Protein AF-A0A8D8EX14-F1 (afdb_monomer)

Solvent-accessible surface area (backbone atoms only — not comparable to full-atom values): 9393 Å² total; per-residue (Å²): 136,83,80,76,79,75,72,81,83,82,77,80,81,50,72,72,95,75,78,89,89,77,87,81,85,60,87,87,53,95,76,83,89,85,87,82,84,82,68,64,48,75,43,74,45,76,48,78,56,72,49,80,41,98,89,76,43,76,46,64,64,89,72,67,48,77,49,75,43,80,71,58,65,51,75,48,72,58,72,70,99,71,77,65,87,98,59,94,76,89,72,55,70,49,79,47,71,73,55,100,61,92,77,91,80,89,88,82,92,84,57,72,90,70,77,56,83,88,79,84,76,86,77,75,74,132

Foldseek 3Di:
DDDDPPDPDDDADFDDPDDDPDDDDCVPPPDDDDDDDDHPDQAWDWAWDWDADPVPGIDTDPDTDIDGHDDQKDKDKDDDPDDDPPDDDDIDMDIHHNDPDDDDDDDDDDDDPPPDDDDDDPPPDD

InterPro domains:
  IPR001599 Alpha-2-macroglobulin [PF00207] (18-109)
  IPR001599 Alpha-2-macroglobulin [SM01360] (18-109)
  IPR013783 Immunoglobulin-like fold [G3DSA:2.60.40.10] (72-126)
  IPR050473 Alpha-2-macroglobulin/Complement system [PTHR11412] (7-114)

Sequence (126 aa):
SEKRFEQPIHIRTEFPETWLWSNYSMQGNRKREITAYMPDTLTSWTITGFALSPSTGLSIIKQPLVAKVSHDFFIVANLPYSIKRDEVAVIQATVFNNLGTGLSVDVKLYSKSDEIKFYNDTLTSS

Organism: Culex pipiens (NCBI:txid7175)

Radius of gyration: 22.48 Å; Cα contacts (8 Å, |Δi|>4): 90; chains: 1; bounding box: 52×36×70 Å

pLDDT: mean 85.49, std 13.87, range [34.19, 95.69]

Structure (mmCIF, N/CA/C/O backbone):
data_AF-A0A8D8EX14-F1
#
_entry.id   AF-A0A8D8EX14-F1
#
loop_
_atom_site.group_PDB
_atom_site.id
_atom_site.type_symbol
_atom_site.label_atom_id
_atom_site.label_alt_id
_atom_site.label_comp_id
_atom_site.label_asym_id
_atom_site.label_entity_id
_atom_site.label_seq_id
_atom_site.pdbx_PDB_ins_code
_atom_site.Cartn_x
_atom_site.Cartn_y
_atom_site.Cartn_z
_atom_site.occupancy
_atom_site.B_iso_or_equiv
_atom_site.auth_seq_id
_atom_site.auth_comp_id
_atom_site.auth_asym_id
_atom_site.auth_atom_id
_atom_site.pdbx_PDB_model_num
ATOM 1 N N . SER A 1 1 ? 12.032 0.752 37.730 1.00 39.34 1 SER A N 1
ATOM 2 C CA . SER A 1 1 ? 10.889 1.141 36.882 1.00 39.34 1 SER A CA 1
ATOM 3 C C . SER A 1 1 ? 11.371 1.282 35.458 1.00 39.34 1 SER A C 1
ATOM 5 O O . SER A 1 1 ? 12.088 2.226 35.154 1.00 39.34 1 SER A O 1
ATOM 7 N N . GLU A 1 2 ? 11.080 0.295 34.620 1.00 39.41 2 GLU A N 1
ATOM 8 C CA . GLU A 1 2 ? 11.603 0.213 33.258 1.00 39.41 2 GLU A CA 1
ATOM 9 C C . GLU A 1 2 ? 10.645 0.950 32.319 1.00 39.41 2 GLU A C 1
ATOM 11 O O . GLU A 1 2 ? 9.484 0.568 32.172 1.00 39.41 2 GLU A O 1
ATOM 16 N N . LYS A 1 3 ? 11.097 2.074 31.752 1.00 38.59 3 LYS A N 1
ATOM 17 C CA . LYS A 1 3 ? 10.340 2.805 30.733 1.00 38.59 3 LYS A CA 1
ATOM 18 C C . LYS A 1 3 ? 10.311 1.935 29.478 1.00 38.59 3 LYS A C 1
ATOM 20 O O . LYS A 1 3 ? 11.303 1.871 28.758 1.00 38.59 3 LYS A O 1
ATOM 25 N N . ARG A 1 4 ? 9.182 1.270 29.213 1.00 47.53 4 ARG A N 1
ATOM 26 C CA . ARG A 1 4 ? 8.903 0.738 27.876 1.00 47.53 4 ARG A CA 1
ATOM 27 C C . ARG A 1 4 ? 8.901 1.927 26.921 1.00 47.53 4 ARG A C 1
ATOM 29 O O . ARG A 1 4 ? 8.055 2.808 27.032 1.00 47.53 4 ARG A O 1
ATOM 36 N N . PHE A 1 5 ? 9.884 1.976 26.032 1.00 44.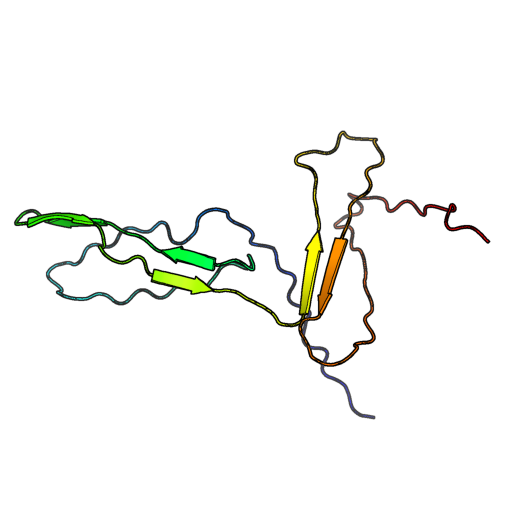66 5 PHE A N 1
ATOM 37 C CA . PHE A 1 5 ? 9.833 2.851 24.873 1.00 44.66 5 PHE A CA 1
ATOM 38 C C . PHE A 1 5 ? 8.689 2.337 23.999 1.00 44.66 5 PHE A C 1
ATOM 40 O O . PHE A 1 5 ? 8.843 1.338 23.300 1.00 44.66 5 PHE A O 1
ATOM 47 N N . GLU A 1 6 ? 7.515 2.958 24.104 1.00 57.66 6 GLU A N 1
ATOM 48 C CA . GLU A 1 6 ? 6.452 2.740 23.132 1.00 57.66 6 GLU A CA 1
ATOM 49 C C . GLU A 1 6 ? 6.972 3.251 21.788 1.00 57.66 6 GLU A C 1
ATOM 51 O O . GLU A 1 6 ? 7.148 4.452 21.584 1.00 57.66 6 GLU A O 1
ATOM 56 N N . GLN A 1 7 ? 7.311 2.321 20.894 1.00 58.19 7 GLN A N 1
ATOM 57 C CA . GLN A 1 7 ? 7.568 2.652 19.500 1.00 58.19 7 GLN A CA 1
ATOM 58 C C . GLN A 1 7 ? 6.310 3.351 18.965 1.00 58.19 7 GLN A C 1
ATOM 60 O O . GLN A 1 7 ? 5.209 2.832 19.179 1.00 58.19 7 GLN A O 1
ATOM 65 N N . PRO A 1 8 ? 6.432 4.517 18.308 1.00 70.00 8 PRO A N 1
ATOM 66 C CA . PRO A 1 8 ? 5.272 5.194 17.754 1.00 70.00 8 PRO A CA 1
ATOM 67 C C . PRO A 1 8 ? 4.562 4.247 16.783 1.00 70.00 8 PRO A C 1
ATOM 69 O O . PRO A 1 8 ? 5.183 3.689 15.878 1.00 70.00 8 PRO A O 1
ATOM 72 N N 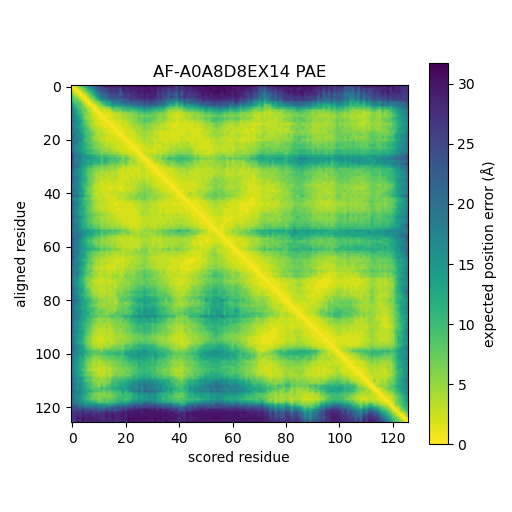. ILE A 1 9 ? 3.261 4.039 16.998 1.00 74.38 9 ILE A N 1
ATOM 73 C CA . ILE A 1 9 ? 2.441 3.190 16.133 1.00 74.38 9 ILE A CA 1
ATOM 74 C C . ILE A 1 9 ? 2.435 3.825 14.743 1.00 74.38 9 ILE A C 1
ATOM 76 O O . ILE A 1 9 ? 1.908 4.922 14.554 1.00 74.38 9 ILE A O 1
ATOM 80 N N . HIS A 1 10 ? 3.023 3.138 13.766 1.00 81.25 10 HIS A N 1
ATOM 81 C CA . HIS A 1 10 ? 2.939 3.554 12.376 1.00 81.25 10 HIS A CA 1
ATOM 82 C C . HIS A 1 10 ? 1.542 3.224 11.840 1.00 81.25 10 HIS A C 1
ATOM 84 O O . HIS A 1 10 ? 1.169 2.058 11.694 1.00 81.25 10 HIS A O 1
ATOM 90 N N . ILE A 1 11 ? 0.753 4.266 11.587 1.00 85.12 11 ILE A N 1
ATOM 91 C CA . ILE A 1 11 ? -0.564 4.143 10.970 1.00 85.12 11 ILE A CA 1
ATOM 92 C C . ILE A 1 11 ? -0.362 4.137 9.459 1.00 85.12 11 ILE A C 1
ATOM 94 O O . ILE A 1 11 ? 0.154 5.099 8.900 1.00 85.12 11 ILE A O 1
ATOM 98 N N . ARG A 1 12 ? -0.795 3.050 8.821 1.00 88.19 12 ARG A N 1
ATOM 99 C CA . ARG A 1 12 ? -0.802 2.909 7.365 1.00 88.19 12 ARG A CA 1
ATOM 100 C C . ARG A 1 12 ? -1.826 3.855 6.752 1.00 88.19 12 ARG A C 1
ATOM 102 O O . ARG A 1 12 ? -2.991 3.827 7.158 1.00 88.19 12 ARG A O 1
ATOM 109 N N . THR A 1 13 ? -1.409 4.653 5.780 1.00 87.75 13 THR A N 1
ATOM 110 C CA . THR A 1 13 ? -2.273 5.648 5.120 1.00 87.75 13 THR A CA 1
ATOM 111 C C . THR A 1 13 ? -2.230 5.561 3.601 1.00 87.75 13 THR A C 1
ATOM 113 O O . THR A 1 13 ? -3.165 6.023 2.950 1.00 87.75 13 THR A O 1
ATOM 116 N N . GLU A 1 14 ? -1.201 4.935 3.027 1.00 88.25 14 GLU A N 1
ATOM 117 C CA . GLU A 1 14 ? -0.986 4.916 1.581 1.00 88.25 14 GLU A CA 1
ATOM 118 C C . GLU A 1 14 ? -1.467 3.598 0.955 1.00 88.25 14 GLU A C 1
ATOM 120 O O . GLU A 1 14 ? -0.738 2.601 0.889 1.00 88.25 14 GLU A O 1
ATOM 125 N N . PHE A 1 15 ? -2.705 3.610 0.447 1.00 91.44 15 PHE A N 1
ATOM 126 C CA . PHE A 1 15 ? -3.346 2.459 -0.202 1.00 91.44 15 PHE A CA 1
ATOM 127 C C . PHE A 1 15 ? -3.607 2.657 -1.708 1.00 91.44 15 PHE A C 1
ATOM 129 O O . PHE A 1 15 ? -4.762 2.617 -2.135 1.00 91.44 15 PHE A O 1
ATOM 136 N N . PRO A 1 16 ? -2.576 2.917 -2.537 1.00 93.88 16 PRO A N 1
ATOM 137 C CA . PRO A 1 16 ? -2.773 3.081 -3.971 1.00 93.88 16 PRO A CA 1
ATOM 138 C C . PRO A 1 16 ? -3.096 1.743 -4.651 1.00 93.88 16 PRO A C 1
ATOM 140 O O . PRO A 1 16 ? -2.632 0.689 -4.228 1.00 93.88 16 PRO A O 1
ATOM 143 N N . GLU A 1 17 ? -3.817 1.790 -5.771 1.00 92.06 17 GLU A N 1
ATOM 144 C CA . GLU A 1 17 ? -3.985 0.623 -6.654 1.00 92.06 17 GLU A CA 1
ATOM 145 C C . GLU A 1 17 ? -2.790 0.438 -7.602 1.00 92.06 17 GLU A C 1
ATOM 147 O O . GLU A 1 17 ? -2.476 -0.672 -8.023 1.00 92.06 17 GLU A O 1
ATOM 152 N N . THR A 1 18 ? -2.109 1.535 -7.953 1.00 93.56 18 THR A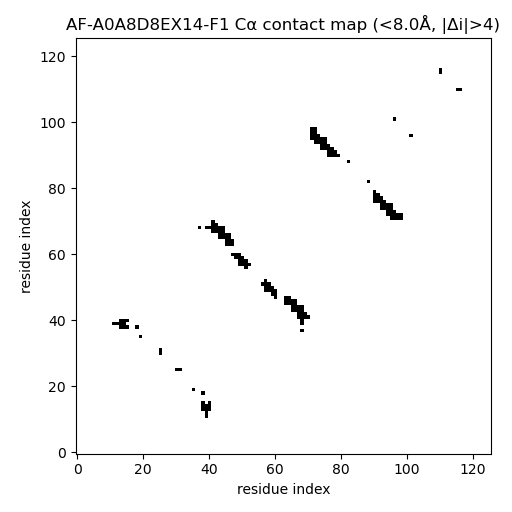 N 1
ATOM 153 C CA . THR A 1 18 ? -0.943 1.551 -8.846 1.00 93.56 18 THR A CA 1
ATOM 154 C C . THR A 1 18 ? 0.201 2.326 -8.205 1.00 93.56 18 THR A C 1
ATOM 156 O O . THR A 1 18 ? 0.005 3.406 -7.654 1.00 93.56 18 THR A O 1
ATOM 159 N N . TRP A 1 19 ? 1.414 1.790 -8.311 1.00 93.19 19 TRP A N 1
ATOM 160 C CA . TRP A 1 19 ? 2.634 2.360 -7.744 1.00 93.19 19 TRP A CA 1
ATOM 161 C C . TRP A 1 19 ? 3.796 2.251 -8.747 1.00 93.19 19 TRP A C 1
ATOM 163 O O . TRP A 1 19 ? 3.710 1.512 -9.725 1.00 93.19 19 TRP A O 1
ATOM 173 N N . LEU A 1 20 ? 4.879 3.002 -8.511 1.00 93.12 20 LEU A N 1
ATOM 174 C CA . LEU A 1 20 ? 6.106 3.010 -9.323 1.00 93.12 20 LEU A CA 1
ATOM 175 C C . LEU A 1 20 ? 5.898 3.423 -10.796 1.00 93.12 20 LEU A C 1
ATOM 177 O O . LEU A 1 20 ? 6.531 2.895 -11.708 1.00 93.12 20 LEU A O 1
ATOM 181 N N . TRP A 1 21 ? 5.035 4.412 -11.046 1.00 93.69 21 TRP A N 1
ATOM 182 C CA . TRP A 1 21 ? 4.919 5.013 -12.376 1.00 93.69 21 TRP A CA 1
ATOM 183 C C . TRP A 1 21 ? 6.089 5.967 -12.629 1.00 93.69 21 TRP A C 1
ATOM 185 O O . TRP A 1 21 ? 6.128 7.086 -12.119 1.00 93.69 21 TRP A O 1
ATOM 195 N N . SER A 1 22 ? 7.105 5.510 -13.357 1.00 93.12 22 SER A N 1
ATOM 196 C CA . SER A 1 22 ? 8.344 6.270 -13.556 1.00 93.12 22 SER A CA 1
ATOM 197 C C . SER A 1 22 ? 8.976 5.993 -14.918 1.00 93.12 22 SER A C 1
ATOM 199 O O . SER A 1 22 ? 8.885 4.890 -15.451 1.00 93.12 22 SER A O 1
ATOM 201 N N . ASN A 1 23 ? 9.637 7.009 -15.481 1.00 93.81 23 ASN A N 1
ATOM 202 C CA . ASN A 1 23 ? 10.371 6.921 -16.742 1.00 93.81 23 ASN A CA 1
ATOM 203 C C . ASN A 1 23 ? 11.862 7.185 -16.497 1.00 93.81 23 ASN A C 1
ATOM 205 O O . ASN A 1 23 ? 12.238 8.088 -15.750 1.00 93.81 23 ASN A O 1
ATOM 209 N N . TYR A 1 24 ? 12.711 6.396 -17.151 1.00 92.38 24 TYR A N 1
ATOM 210 C CA . TYR A 1 24 ? 14.152 6.415 -16.983 1.00 92.38 24 TYR A CA 1
ATOM 211 C C . TYR A 1 24 ? 14.863 6.420 -18.343 1.00 92.38 24 TYR A C 1
ATOM 213 O O . TYR A 1 24 ? 14.739 5.477 -19.118 1.00 92.38 24 TYR A O 1
ATOM 221 N N . SER A 1 25 ? 15.698 7.434 -18.600 1.00 92.00 25 SER A N 1
ATOM 222 C CA . SER A 1 25 ? 16.649 7.404 -19.721 1.00 92.00 25 SER A CA 1
ATOM 223 C C . SER A 1 25 ? 17.934 6.672 -19.333 1.00 92.00 25 SER A C 1
ATOM 225 O O . SER A 1 25 ? 18.556 7.001 -18.319 1.00 92.00 25 SER A O 1
ATOM 227 N N . MET A 1 26 ? 18.345 5.702 -20.155 1.00 90.38 26 MET A N 1
ATOM 228 C CA . MET A 1 26 ? 19.558 4.904 -19.935 1.00 90.38 26 MET A CA 1
ATOM 229 C C . MET A 1 26 ? 20.848 5.683 -20.233 1.00 90.38 26 MET A C 1
ATOM 231 O O . MET A 1 26 ? 21.890 5.328 -19.694 1.00 90.38 26 MET A O 1
ATOM 235 N N . GLN A 1 27 ? 20.802 6.739 -21.058 1.00 87.69 27 GLN A N 1
ATOM 236 C CA . GLN A 1 27 ? 21.966 7.564 -21.442 1.00 87.69 27 GLN A CA 1
ATOM 237 C C . GLN A 1 27 ? 23.214 6.747 -21.848 1.00 87.69 27 GLN A C 1
ATOM 239 O O . GLN A 1 27 ? 24.328 7.036 -21.429 1.00 87.69 27 GLN A O 1
ATOM 244 N N . GLY A 1 28 ? 23.027 5.675 -22.625 1.00 83.56 28 GLY A N 1
ATOM 245 C CA . GLY A 1 28 ? 24.121 4.796 -23.062 1.00 83.56 28 GLY A CA 1
ATOM 246 C C . GLY A 1 28 ? 24.579 3.755 -22.031 1.00 83.56 28 GLY A C 1
ATOM 247 O O . GLY A 1 28 ? 25.369 2.874 -22.366 1.00 83.56 28 GLY A O 1
ATOM 248 N N . ASN A 1 29 ? 24.050 3.787 -20.805 1.00 87.19 29 ASN A N 1
ATOM 249 C CA . ASN A 1 29 ? 24.305 2.745 -19.815 1.00 87.19 29 ASN A CA 1
ATOM 250 C C . ASN A 1 29 ? 23.596 1.441 -20.195 1.00 87.19 29 ASN A C 1
ATOM 252 O O . ASN A 1 29 ? 22.517 1.442 -20.786 1.00 87.19 29 ASN A O 1
ATOM 256 N N . ARG A 1 30 ? 24.186 0.308 -19.802 1.00 86.50 30 ARG A N 1
ATOM 257 C CA . ARG A 1 30 ? 23.596 -1.029 -20.008 1.00 86.50 30 ARG A CA 1
ATOM 258 C C . ARG A 1 30 ? 22.685 -1.465 -18.860 1.00 86.50 30 ARG A C 1
ATOM 260 O O . ARG A 1 30 ? 21.863 -2.354 -19.043 1.00 86.50 30 ARG A O 1
ATOM 267 N N . LYS A 1 31 ? 22.839 -0.858 -17.680 1.00 90.06 31 LYS A N 1
ATOM 268 C CA . LYS A 1 31 ? 22.101 -1.189 -16.456 1.00 90.06 31 LYS A CA 1
ATOM 269 C C . LYS A 1 31 ? 21.813 0.083 -15.659 1.00 90.06 31 LYS A C 1
ATOM 271 O O . LYS A 1 31 ? 22.641 0.990 -15.630 1.00 90.06 31 LYS A O 1
ATOM 276 N N . ARG A 1 32 ? 20.658 0.113 -14.995 1.00 89.88 32 ARG A N 1
ATOM 277 C CA . ARG A 1 32 ? 20.276 1.102 -13.982 1.00 89.88 32 ARG A CA 1
ATOM 278 C C . ARG A 1 32 ? 19.651 0.366 -12.799 1.00 89.88 32 ARG A C 1
ATOM 280 O O . ARG A 1 32 ? 18.919 -0.599 -12.998 1.00 89.88 32 ARG A O 1
ATOM 287 N N . GLU A 1 33 ? 19.963 0.819 -11.595 1.00 92.19 33 GLU A N 1
ATOM 288 C CA . GLU A 1 33 ? 19.323 0.374 -10.358 1.00 92.19 33 GLU A CA 1
ATOM 289 C C . GLU A 1 33 ? 18.230 1.375 -9.965 1.00 92.19 33 GLU A C 1
ATOM 291 O O . GLU A 1 33 ? 18.389 2.580 -10.174 1.00 92.19 33 GLU A O 1
ATOM 296 N N . ILE A 1 34 ? 17.101 0.868 -9.469 1.00 91.19 34 ILE A N 1
ATOM 297 C CA . ILE A 1 34 ? 15.934 1.661 -9.074 1.00 91.19 34 ILE A CA 1
ATOM 298 C C . ILE A 1 34 ? 15.590 1.273 -7.641 1.00 91.19 34 ILE A C 1
ATOM 300 O O . ILE A 1 34 ? 15.338 0.102 -7.364 1.00 91.19 34 ILE A O 1
ATOM 304 N N . THR A 1 35 ? 15.544 2.265 -6.759 1.00 93.06 35 THR A N 1
ATOM 305 C CA . THR A 1 35 ? 15.149 2.103 -5.358 1.00 93.06 35 THR A CA 1
ATOM 306 C C . THR A 1 35 ? 13.850 2.860 -5.129 1.00 93.06 35 THR A C 1
ATOM 308 O O . THR A 1 35 ? 13.747 4.029 -5.499 1.00 93.06 35 THR A O 1
ATOM 311 N N . ALA A 1 36 ? 12.860 2.204 -4.526 1.00 91.44 36 ALA A N 1
ATOM 312 C CA . ALA A 1 36 ? 11.571 2.802 -4.203 1.00 91.44 36 ALA A CA 1
ATOM 313 C C . ALA A 1 36 ? 10.993 2.185 -2.919 1.00 91.44 36 ALA A C 1
ATOM 315 O O . ALA A 1 36 ? 11.254 1.021 -2.615 1.00 91.44 36 ALA A O 1
ATOM 316 N N . TYR A 1 37 ? 10.210 2.967 -2.175 1.00 91.62 37 TYR A N 1
ATOM 317 C CA . TYR A 1 37 ? 9.531 2.513 -0.959 1.00 91.62 37 TYR A CA 1
ATOM 318 C C . TYR A 1 37 ? 8.236 1.787 -1.301 1.00 91.62 37 TYR A C 1
ATOM 320 O O . TYR A 1 37 ? 7.422 2.322 -2.053 1.00 91.62 37 TYR A O 1
ATOM 328 N N . MET A 1 38 ? 8.044 0.590 -0.743 1.00 90.81 38 MET A N 1
ATOM 329 C CA . MET A 1 38 ? 6.812 -0.168 -0.947 1.00 90.81 38 MET A CA 1
ATOM 330 C C . MET A 1 38 ? 5.610 0.553 -0.317 1.00 90.81 38 MET A C 1
ATOM 332 O O . MET A 1 38 ? 5.763 1.115 0.767 1.00 90.81 38 MET A O 1
ATOM 336 N N . PRO A 1 39 ? 4.426 0.521 -0.954 1.00 92.56 39 PRO A N 1
ATOM 337 C CA . PRO A 1 39 ? 3.207 1.061 -0.360 1.00 92.56 39 PRO A CA 1
ATOM 338 C C . PRO A 1 39 ? 2.745 0.260 0.863 1.00 92.56 39 PRO A C 1
ATOM 340 O O . PRO A 1 39 ? 3.069 -0.921 1.004 1.00 92.56 39 PRO A O 1
ATOM 343 N N . ASP A 1 40 ? 1.875 0.861 1.675 1.00 90.62 40 ASP A N 1
ATOM 344 C CA . ASP A 1 40 ? 1.337 0.243 2.897 1.00 90.62 40 ASP A CA 1
ATOM 345 C C . ASP A 1 40 ? 0.309 -0.875 2.628 1.00 90.62 40 ASP A C 1
ATOM 347 O O . ASP A 1 40 ? -0.142 -1.587 3.538 1.00 90.62 40 ASP A O 1
ATOM 351 N N . THR A 1 41 ? -0.096 -1.028 1.367 1.00 89.94 41 THR A N 1
ATOM 352 C CA . THR A 1 41 ? -1.068 -2.037 0.943 1.00 89.94 41 THR A CA 1
ATOM 353 C C . THR A 1 41 ? -0.474 -3.434 1.087 1.00 89.94 41 THR A C 1
ATOM 355 O O . THR A 1 41 ? 0.497 -3.781 0.413 1.00 89.94 41 THR A O 1
ATOM 358 N N . LEU A 1 42 ? -1.095 -4.264 1.932 1.00 91.31 42 LEU A N 1
ATOM 359 C CA . LEU A 1 42 ? -0.679 -5.650 2.175 1.00 91.31 42 LEU A CA 1
ATOM 360 C C . LEU A 1 42 ? -1.155 -6.555 1.046 1.00 91.31 42 LEU A C 1
ATOM 362 O O . LEU A 1 42 ? -2.150 -7.268 1.165 1.00 91.31 42 LEU A O 1
ATOM 366 N N . THR A 1 43 ? -0.461 -6.476 -0.079 1.00 91.06 43 THR A N 1
ATOM 367 C CA . THR A 1 43 ? -0.786 -7.218 -1.291 1.00 91.06 43 THR A CA 1
ATOM 368 C C . THR A 1 43 ? 0.477 -7.742 -1.968 1.00 91.06 43 THR A C 1
ATOM 370 O O . THR A 1 43 ? 1.606 -7.499 -1.530 1.00 91.06 43 THR A O 1
ATOM 373 N N . SER A 1 44 ? 0.287 -8.500 -3.043 1.00 93.81 44 SER A N 1
ATOM 374 C CA . SER A 1 44 ? 1.362 -8.880 -3.954 1.00 93.81 44 SER A CA 1
ATOM 375 C C . SER A 1 44 ? 1.386 -7.910 -5.130 1.00 93.81 44 SER A C 1
ATOM 377 O O . SER A 1 44 ? 0.514 -7.937 -5.995 1.00 93.81 44 SER A O 1
ATOM 379 N N . TRP A 1 45 ? 2.395 -7.049 -5.154 1.00 95.50 45 TRP A N 1
ATOM 380 C CA . TRP A 1 45 ? 2.628 -6.089 -6.223 1.00 95.50 45 TRP A CA 1
ATOM 381 C C . TRP A 1 45 ? 3.258 -6.776 -7.429 1.00 95.50 45 TRP A C 1
ATOM 383 O O . TRP A 1 45 ? 4.250 -7.490 -7.289 1.00 95.50 45 TRP A O 1
ATOM 393 N N . THR A 1 46 ? 2.708 -6.529 -8.618 1.00 95.69 46 THR A N 1
ATOM 394 C CA . THR A 1 46 ? 3.285 -6.991 -9.888 1.00 95.69 46 THR A CA 1
ATOM 395 C C . THR A 1 46 ? 3.925 -5.810 -10.605 1.00 95.69 46 THR A C 1
ATOM 397 O O . THR A 1 46 ? 3.235 -4.909 -11.076 1.00 95.69 46 THR A O 1
ATOM 400 N N . ILE A 1 47 ? 5.251 -5.813 -10.692 1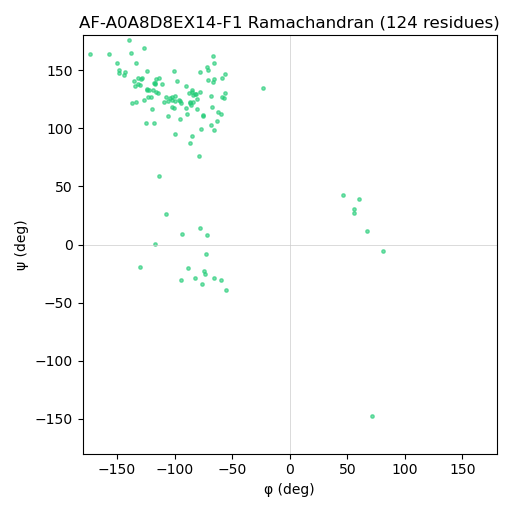.00 95.00 47 ILE A N 1
ATOM 401 C CA . ILE A 1 47 ? 6.040 -4.754 -11.318 1.00 95.00 47 ILE A CA 1
ATOM 402 C C . ILE A 1 47 ? 6.319 -5.152 -12.766 1.00 95.00 47 ILE A C 1
ATOM 404 O O . ILE A 1 47 ? 6.918 -6.196 -13.049 1.00 95.00 47 ILE A O 1
ATOM 408 N N . THR A 1 48 ? 5.887 -4.296 -13.686 1.00 95.00 48 THR A N 1
ATOM 409 C CA . THR A 1 48 ? 6.085 -4.452 -15.129 1.00 95.00 48 THR A CA 1
ATOM 410 C C . THR A 1 48 ? 6.734 -3.203 -15.714 1.00 95.00 48 THR A C 1
ATOM 412 O O . THR A 1 48 ? 6.877 -2.183 -15.042 1.00 95.00 48 THR A O 1
ATOM 415 N N . GLY A 1 49 ? 7.170 -3.284 -16.967 1.00 94.25 49 GLY A N 1
ATOM 416 C CA . GLY A 1 49 ? 7.787 -2.153 -17.640 1.00 94.25 49 GLY A CA 1
ATOM 417 C C . GLY A 1 49 ? 8.069 -2.426 -19.107 1.00 94.25 49 GLY A C 1
ATOM 418 O O . GLY A 1 49 ? 8.092 -3.574 -19.563 1.00 94.25 49 GLY A O 1
ATOM 419 N N . PHE A 1 50 ? 8.306 -1.343 -19.834 1.00 94.56 50 PHE A N 1
ATOM 420 C CA . PHE A 1 50 ? 8.701 -1.362 -21.233 1.00 94.56 50 PHE A CA 1
ATOM 421 C C . PHE A 1 50 ? 9.876 -0.408 -21.465 1.00 94.56 50 PHE A C 1
ATOM 423 O O . PHE A 1 50 ? 10.096 0.535 -20.705 1.00 94.56 50 PHE A O 1
ATOM 430 N N . ALA A 1 51 ? 10.641 -0.667 -22.517 1.00 92.81 51 ALA A N 1
ATOM 431 C CA . ALA A 1 51 ? 11.778 0.134 -22.939 1.00 92.81 51 ALA A CA 1
ATOM 432 C C . ALA A 1 51 ? 11.650 0.484 -24.423 1.00 92.81 51 ALA A C 1
ATOM 434 O O . ALA A 1 51 ? 11.208 -0.335 -25.227 1.00 92.81 51 ALA A O 1
ATOM 435 N N . LEU A 1 52 ? 12.069 1.696 -24.777 1.00 93.50 52 LEU A N 1
ATOM 436 C CA . LEU A 1 52 ? 12.120 2.190 -26.150 1.00 93.50 52 LEU A CA 1
ATOM 437 C C . LEU A 1 52 ? 13.574 2.473 -26.526 1.00 93.50 52 LEU A C 1
ATOM 439 O O . LEU A 1 52 ? 14.294 3.142 -25.783 1.00 93.50 52 LEU A O 1
ATOM 443 N N . SER A 1 53 ? 14.000 1.973 -27.682 1.00 91.38 53 SER A N 1
ATOM 444 C CA . SER A 1 53 ? 15.347 2.158 -28.219 1.00 91.38 53 SER A CA 1
ATOM 445 C C . SER A 1 53 ? 15.284 2.539 -29.699 1.00 91.38 53 SER A C 1
ATOM 447 O O . SER A 1 53 ? 14.554 1.889 -30.449 1.00 91.38 53 SER A O 1
ATOM 449 N N . PRO A 1 54 ? 16.082 3.517 -30.166 1.00 90.62 54 PRO A N 1
ATOM 450 C CA . PRO A 1 54 ? 16.170 3.840 -31.590 1.00 90.62 54 PRO A CA 1
ATOM 451 C C . PRO A 1 54 ? 16.650 2.666 -32.456 1.00 90.62 54 PRO A C 1
ATOM 453 O O . PRO A 1 54 ? 16.268 2.573 -33.616 1.00 90.62 54 PRO A O 1
ATOM 456 N N . SER A 1 55 ? 17.484 1.773 -31.907 1.00 90.56 55 SER A N 1
ATOM 457 C CA . SER A 1 55 ? 18.076 0.655 -32.655 1.00 90.56 55 SER A CA 1
ATOM 458 C C . SER A 1 55 ? 17.296 -0.653 -32.542 1.00 90.56 55 SER A C 1
ATOM 460 O O . SER A 1 55 ? 17.320 -1.452 -33.472 1.00 90.56 55 SER A O 1
ATOM 462 N N . THR A 1 56 ? 16.614 -0.894 -31.419 1.00 88.56 56 THR A N 1
ATOM 463 C CA . THR A 1 56 ? 15.911 -2.166 -31.152 1.00 88.56 56 THR A CA 1
ATOM 464 C C . THR A 1 56 ? 14.397 -2.015 -31.003 1.00 88.56 56 THR A C 1
ATOM 466 O O . THR A 1 56 ? 13.716 -3.008 -30.770 1.00 88.56 56 THR A O 1
ATOM 469 N N . GLY A 1 57 ? 13.856 -0.800 -31.123 1.00 91.94 57 GLY A N 1
ATOM 470 C CA . GLY A 1 57 ? 12.421 -0.534 -31.021 1.00 91.94 57 GLY A CA 1
ATOM 471 C C . GLY A 1 57 ? 11.867 -0.662 -29.598 1.00 91.94 57 GLY A C 1
ATOM 472 O O . GLY A 1 57 ? 12.548 -0.343 -28.620 1.00 91.94 57 GLY A O 1
ATOM 473 N N . LEU A 1 58 ? 10.608 -1.100 -29.497 1.00 94.81 58 LEU A N 1
ATOM 474 C CA . LEU A 1 58 ? 9.895 -1.347 -28.242 1.00 94.81 58 LEU A CA 1
ATOM 475 C C . LEU A 1 58 ? 10.206 -2.747 -27.706 1.00 94.81 58 LEU A C 1
ATOM 477 O O . LEU A 1 58 ? 10.094 -3.739 -28.422 1.00 94.81 58 LEU A O 1
ATOM 481 N N . SER A 1 59 ? 10.518 -2.826 -26.419 1.00 92.56 59 SER A N 1
ATOM 482 C CA . SER A 1 59 ? 10.681 -4.078 -25.686 1.00 92.56 59 SER A CA 1
ATOM 483 C C . SER A 1 59 ? 9.849 -4.042 -24.409 1.00 92.56 59 SER A C 1
ATOM 485 O O . SER A 1 59 ? 9.764 -3.006 -23.755 1.00 92.56 59 SER A O 1
ATOM 487 N N . ILE A 1 60 ? 9.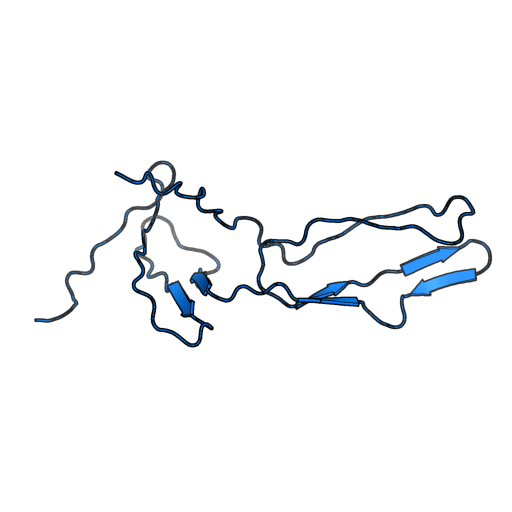245 -5.169 -24.042 1.00 94.19 60 ILE A N 1
ATOM 488 C CA . ILE A 1 60 ? 8.457 -5.338 -22.814 1.00 94.19 60 ILE A CA 1
ATOM 489 C C . ILE A 1 60 ? 9.164 -6.379 -21.949 1.00 94.19 60 ILE A C 1
ATOM 491 O O . ILE A 1 60 ? 9.722 -7.353 -22.466 1.00 94.19 60 ILE A O 1
ATOM 495 N N . ILE A 1 61 ? 9.160 -6.182 -20.631 1.00 93.62 61 ILE A N 1
ATOM 496 C CA . ILE A 1 61 ? 9.714 -7.170 -19.706 1.00 93.62 61 ILE A CA 1
ATOM 497 C C . ILE A 1 61 ? 8.993 -8.520 -19.865 1.00 93.62 61 ILE A C 1
ATOM 499 O O . ILE A 1 61 ? 7.769 -8.598 -19.816 1.00 93.62 61 ILE A O 1
ATOM 503 N N . LYS A 1 62 ? 9.755 -9.601 -20.072 1.00 92.00 62 LYS A N 1
ATOM 504 C CA . LYS A 1 62 ? 9.183 -10.944 -20.287 1.00 92.00 62 LYS A CA 1
ATOM 505 C C . LYS A 1 62 ? 8.671 -11.589 -19.002 1.00 92.00 62 LYS A C 1
ATOM 507 O O . LYS A 1 62 ? 7.709 -12.344 -19.039 1.00 92.00 62 LYS A O 1
ATOM 512 N N . GLN A 1 63 ? 9.337 -11.313 -17.886 1.00 94.31 63 GLN A N 1
ATOM 513 C CA . GLN A 1 63 ? 9.004 -11.870 -16.584 1.00 94.31 63 GLN A CA 1
ATOM 514 C C . GLN A 1 63 ? 8.794 -10.718 -15.598 1.00 94.31 63 GLN A C 1
ATOM 516 O O . GLN A 1 63 ? 9.774 -10.089 -15.195 1.00 94.31 63 GLN A O 1
ATOM 521 N N . PRO A 1 64 ? 7.535 -10.402 -15.252 1.00 93.75 64 PRO A N 1
ATOM 522 C CA . PRO A 1 64 ? 7.225 -9.428 -14.215 1.00 93.75 64 PRO A CA 1
ATOM 523 C C . PRO A 1 64 ? 7.872 -9.793 -12.879 1.00 93.75 64 PRO A C 1
ATOM 525 O O . PRO A 1 64 ? 7.984 -10.971 -12.532 1.00 93.75 64 PRO A O 1
ATOM 528 N N . LEU A 1 65 ? 8.259 -8.776 -12.114 1.00 93.69 65 LEU A N 1
ATOM 529 C CA . LEU A 1 65 ? 8.740 -8.956 -10.749 1.00 93.69 65 LEU A CA 1
ATOM 530 C C . LEU A 1 65 ? 7.545 -8.933 -9.792 1.00 93.69 65 LEU A C 1
ATOM 532 O O . LEU A 1 65 ? 6.737 -8.010 -9.842 1.00 93.69 65 LEU A O 1
ATOM 536 N N . VAL A 1 66 ? 7.446 -9.924 -8.907 1.00 94.94 66 VAL A N 1
ATOM 537 C CA . VAL A 1 66 ? 6.402 -9.978 -7.876 1.00 94.94 66 VAL A CA 1
ATOM 538 C C . VAL A 1 66 ? 7.011 -9.639 -6.521 1.00 94.94 66 VAL A C 1
ATOM 540 O O . VAL A 1 66 ? 7.947 -10.306 -6.081 1.00 94.94 66 VAL A O 1
ATOM 543 N N . ALA A 1 67 ? 6.473 -8.618 -5.857 1.00 92.88 67 ALA A N 1
ATOM 544 C CA . ALA A 1 67 ? 6.902 -8.176 -4.534 1.00 92.88 67 ALA A CA 1
ATOM 545 C C . ALA A 1 67 ? 5.734 -8.274 -3.545 1.00 92.88 67 ALA A C 1
ATOM 547 O O . ALA A 1 67 ? 4.716 -7.601 -3.699 1.00 92.88 67 ALA A O 1
ATOM 548 N N . LYS A 1 68 ? 5.867 -9.129 -2.528 1.00 93.44 68 LYS A N 1
ATOM 549 C CA . LYS A 1 68 ? 4.819 -9.364 -1.528 1.00 93.44 68 LYS A CA 1
ATOM 550 C C . LYS A 1 68 ? 5.047 -8.496 -0.295 1.00 93.44 68 LYS A C 1
ATOM 552 O O . LYS A 1 68 ? 6.089 -8.612 0.345 1.00 93.44 68 LYS A O 1
ATOM 557 N N . VAL A 1 69 ? 4.049 -7.690 0.061 1.00 91.56 69 VAL A N 1
ATOM 558 C CA . VAL A 1 69 ? 4.004 -6.947 1.326 1.00 91.56 69 VAL A CA 1
ATOM 559 C C . VAL A 1 69 ? 3.065 -7.681 2.272 1.00 91.56 69 VAL A C 1
ATOM 561 O O . VAL A 1 69 ? 1.877 -7.838 1.991 1.00 91.56 69 VAL A O 1
ATOM 564 N N . SER A 1 70 ? 3.589 -8.149 3.400 1.00 89.69 70 SER A N 1
ATOM 565 C CA . SER A 1 70 ? 2.807 -8.841 4.423 1.00 89.69 70 SER A CA 1
ATOM 566 C C . SER A 1 70 ? 3.291 -8.479 5.817 1.00 89.69 70 SER A C 1
ATOM 568 O O . SER A 1 70 ? 4.480 -8.256 6.019 1.00 89.69 70 SER A O 1
ATOM 570 N N . HIS A 1 71 ? 2.361 -8.470 6.765 1.00 90.50 71 HIS A N 1
ATOM 571 C CA . HIS A 1 71 ? 2.638 -8.347 8.192 1.00 90.50 71 HIS A CA 1
ATOM 572 C C . HIS A 1 71 ? 2.012 -9.539 8.917 1.00 90.50 71 HIS A C 1
ATOM 574 O O . HIS A 1 71 ? 0.967 -10.043 8.496 1.00 90.50 71 HIS A O 1
ATOM 580 N N . ASP A 1 72 ? 2.624 -9.964 10.018 1.00 90.38 72 ASP A N 1
ATOM 581 C CA . ASP A 1 72 ? 2.114 -11.088 10.812 1.00 90.38 72 ASP A CA 1
ATOM 582 C C . ASP A 1 72 ? 0.869 -10.706 11.621 1.00 90.38 72 ASP A C 1
ATOM 584 O O . ASP A 1 72 ? 0.030 -11.554 11.914 1.00 90.38 72 ASP A O 1
ATOM 588 N N . PHE A 1 73 ? 0.713 -9.418 11.933 1.00 91.12 73 PHE A N 1
ATOM 589 C CA . PHE A 1 73 ? -0.427 -8.873 12.658 1.00 91.12 73 PHE A CA 1
ATOM 590 C C . PHE A 1 73 ? -0.889 -7.561 12.015 1.00 91.12 73 PHE A C 1
ATOM 592 O O . PHE A 1 73 ? -0.102 -6.622 11.883 1.00 91.12 73 PHE A O 1
ATOM 599 N N . PHE A 1 74 ? -2.150 -7.489 11.582 1.00 91.19 74 PHE A N 1
ATOM 600 C CA . PHE A 1 74 ? -2.698 -6.304 10.913 1.00 91.19 74 PHE A CA 1
ATOM 601 C C . PHE A 1 74 ? -4.223 -6.214 11.019 1.00 91.19 74 PHE A C 1
ATOM 603 O O . PHE A 1 74 ? -4.910 -7.191 11.305 1.00 91.19 74 PHE A O 1
ATOM 610 N N . ILE A 1 75 ? -4.757 -5.024 10.743 1.00 90.88 75 ILE A N 1
ATOM 611 C CA . ILE A 1 75 ? -6.195 -4.748 10.675 1.00 90.88 75 ILE A CA 1
ATOM 612 C C . ILE A 1 75 ? -6.608 -4.391 9.243 1.00 90.88 75 ILE A C 1
ATOM 614 O O . ILE A 1 75 ? -5.859 -3.722 8.523 1.00 90.88 75 ILE A O 1
ATOM 618 N N . VAL A 1 76 ? -7.792 -4.834 8.828 1.00 89.50 76 VAL A N 1
ATOM 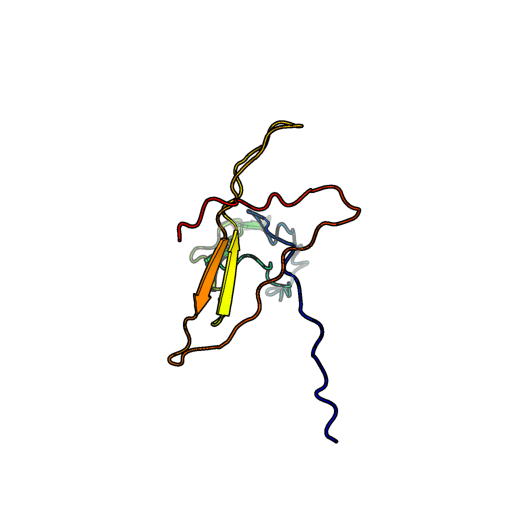619 C CA . VAL A 1 76 ? -8.435 -4.461 7.560 1.00 89.50 76 VAL A CA 1
ATOM 620 C C . VAL A 1 76 ? -9.800 -3.867 7.875 1.00 89.50 76 VAL A C 1
ATOM 622 O O . VAL A 1 76 ? -10.580 -4.489 8.589 1.00 89.50 76 VAL A O 1
ATOM 625 N N . ALA A 1 77 ? -10.082 -2.673 7.357 1.00 89.50 77 ALA A N 1
ATOM 626 C CA . ALA A 1 77 ? -11.398 -2.048 7.444 1.00 89.50 77 ALA A CA 1
ATOM 627 C C . ALA A 1 77 ? -12.122 -2.196 6.101 1.00 89.50 77 ALA A C 1
ATOM 629 O O . ALA A 1 77 ? -11.608 -1.770 5.068 1.00 89.50 77 ALA A O 1
ATOM 630 N N . ASN A 1 78 ? -13.316 -2.784 6.120 1.00 88.62 78 ASN A N 1
ATOM 631 C CA . ASN A 1 78 ? -14.165 -2.932 4.943 1.00 88.62 78 ASN A CA 1
ATOM 632 C C . ASN A 1 78 ? -15.010 -1.666 4.791 1.00 88.62 78 ASN A C 1
ATOM 634 O O . ASN A 1 78 ? -16.110 -1.566 5.337 1.00 88.62 78 ASN A O 1
ATOM 638 N N . LEU A 1 79 ? -14.452 -0.673 4.100 1.00 89.44 79 LEU A N 1
ATOM 639 C CA . LEU A 1 79 ? -15.128 0.595 3.855 1.00 89.44 79 LEU A CA 1
ATOM 640 C C . LEU A 1 79 ? -16.031 0.482 2.617 1.00 89.44 79 LEU A C 1
ATOM 642 O O . LEU A 1 79 ? -15.570 0.014 1.573 1.00 89.44 79 LEU A O 1
ATOM 646 N N . PRO A 1 80 ? -17.302 0.915 2.695 1.00 89.56 80 PRO A N 1
ATOM 647 C CA . PRO A 1 80 ? -18.114 1.082 1.500 1.00 89.56 80 PRO A CA 1
ATOM 648 C C . PRO A 1 80 ? -17.525 2.198 0.632 1.00 89.56 80 PRO A C 1
ATOM 650 O O . PRO A 1 80 ? -16.858 3.104 1.131 1.00 89.56 80 PRO A O 1
ATOM 653 N N . TYR A 1 81 ? -17.817 2.159 -0.668 1.00 89.12 81 TYR A N 1
ATOM 654 C CA . TYR A 1 81 ? -17.342 3.175 -1.611 1.00 89.12 81 TYR A CA 1
ATOM 655 C C . TYR A 1 81 ? -17.732 4.601 -1.190 1.00 89.12 81 TYR A C 1
ATOM 657 O O . TYR A 1 81 ? -16.948 5.537 -1.323 1.00 89.12 81 TYR A O 1
ATOM 665 N N . SER A 1 82 ? -18.946 4.770 -0.666 1.00 90.44 82 SER A N 1
ATOM 666 C CA . SER A 1 82 ? -19.408 6.035 -0.115 1.00 90.44 82 SER A CA 1
ATOM 667 C C . SER A 1 82 ? -20.419 5.812 1.003 1.00 90.44 82 SER A C 1
ATOM 669 O O . SER A 1 82 ? -21.082 4.777 1.080 1.00 90.44 82 SER A O 1
ATOM 671 N N . ILE A 1 83 ? -20.523 6.811 1.875 1.00 90.25 83 ILE A N 1
ATOM 672 C CA . ILE A 1 83 ? -21.512 6.894 2.948 1.00 90.25 83 ILE A CA 1
ATOM 673 C C . ILE A 1 83 ? -22.249 8.209 2.740 1.00 90.25 83 ILE A C 1
ATOM 675 O O . ILE A 1 83 ? -21.624 9.245 2.489 1.00 90.25 83 ILE A O 1
ATOM 679 N N . LYS A 1 84 ? -23.578 8.182 2.805 1.00 89.81 84 LYS A N 1
ATOM 680 C CA . LYS A 1 84 ? -24.357 9.416 2.739 1.00 89.81 84 LYS A CA 1
ATOM 681 C C . LYS A 1 84 ? -24.177 10.199 4.033 1.00 89.81 84 LYS A C 1
ATOM 683 O O . LYS A 1 84 ? -24.122 9.633 5.122 1.00 89.81 84 LYS A O 1
ATOM 688 N N . ARG A 1 85 ? -24.088 11.522 3.902 1.00 88.81 85 ARG A N 1
ATOM 689 C CA . ARG A 1 85 ? -24.032 12.415 5.061 1.00 88.81 85 ARG A CA 1
ATOM 690 C C . ARG A 1 85 ? -25.290 12.222 5.912 1.00 88.81 85 ARG A C 1
ATOM 692 O O . ARG A 1 85 ? -26.367 12.020 5.361 1.00 88.81 85 ARG A O 1
ATOM 699 N N . ASP A 1 86 ? -25.116 12.299 7.228 1.00 86.69 86 ASP A N 1
ATOM 700 C CA . ASP A 1 86 ? -26.174 12.168 8.238 1.00 86.69 86 ASP A CA 1
ATOM 701 C C . ASP A 1 86 ? -26.813 10.767 8.341 1.00 86.69 86 ASP A C 1
ATOM 703 O O . ASP A 1 86 ? -27.803 10.593 9.050 1.00 86.69 86 ASP A O 1
ATOM 707 N N . GLU A 1 87 ? -26.223 9.747 7.706 1.00 88.75 87 GLU A N 1
ATOM 708 C CA . GLU A 1 87 ? -26.602 8.342 7.894 1.00 88.75 87 GLU A CA 1
ATOM 709 C C . GLU A 1 87 ? -25.643 7.612 8.846 1.00 88.75 87 GLU A C 1
ATOM 711 O O . GLU A 1 87 ? -24.444 7.896 8.915 1.00 88.75 87 GLU A O 1
ATOM 716 N N . VAL A 1 88 ? -26.181 6.630 9.574 1.00 88.25 88 VAL A N 1
ATOM 717 C CA . VAL A 1 88 ? -25.387 5.701 10.385 1.00 88.25 88 VAL A CA 1
ATOM 718 C C . VAL A 1 88 ? -24.956 4.537 9.501 1.00 88.25 88 VAL A C 1
ATOM 720 O O . VAL A 1 88 ? -25.794 3.834 8.940 1.00 88.25 88 VAL A O 1
ATOM 723 N N . ALA A 1 89 ? -23.647 4.319 9.402 1.00 88.44 89 ALA A N 1
ATOM 724 C CA . ALA A 1 89 ? -23.065 3.195 8.682 1.00 88.44 89 ALA A CA 1
ATOM 725 C C . ALA A 1 89 ? -22.293 2.286 9.640 1.00 88.44 89 ALA A C 1
ATOM 727 O O . ALA A 1 89 ? -21.553 2.754 10.507 1.00 88.44 89 ALA A O 1
ATOM 728 N N . VAL A 1 90 ? -22.436 0.977 9.449 1.00 88.94 90 VAL A N 1
ATOM 729 C CA . VAL A 1 90 ? -21.650 -0.026 10.169 1.00 88.94 90 VAL A CA 1
ATOM 730 C C . VAL A 1 90 ? -20.393 -0.320 9.360 1.00 88.94 90 VAL A C 1
ATOM 732 O O . VAL A 1 90 ? -20.475 -0.813 8.237 1.00 88.94 90 VAL A O 1
ATOM 735 N N . ILE A 1 91 ? -19.226 -0.027 9.935 1.00 89.50 91 ILE A N 1
ATOM 736 C CA . ILE A 1 91 ? -17.930 -0.369 9.345 1.00 89.50 91 ILE A CA 1
ATOM 737 C C . ILE A 1 91 ? -17.395 -1.620 10.025 1.00 89.50 91 ILE A C 1
ATOM 739 O O . ILE A 1 91 ? -17.104 -1.619 11.221 1.00 89.50 91 ILE A O 1
ATOM 743 N N . GLN A 1 92 ? -17.230 -2.686 9.251 1.00 90.88 92 GLN A N 1
ATOM 744 C CA . GLN A 1 92 ? -16.617 -3.910 9.742 1.00 90.88 92 GLN A CA 1
ATOM 745 C C . GLN A 1 92 ? -15.094 -3.796 9.653 1.00 90.88 92 GLN A C 1
ATOM 747 O O . GLN A 1 92 ? -14.540 -3.613 8.569 1.00 90.88 92 GLN A O 1
ATOM 752 N N . ALA A 1 93 ? -14.413 -3.957 10.787 1.00 91.38 93 ALA A N 1
ATOM 753 C CA . ALA A 1 93 ? -12.966 -4.115 10.839 1.00 91.38 93 ALA A CA 1
ATOM 754 C C . ALA A 1 93 ? -12.603 -5.539 11.276 1.00 91.38 93 ALA A C 1
ATOM 756 O O . ALA A 1 93 ? -13.216 -6.099 12.184 1.00 91.38 93 ALA A O 1
ATOM 757 N N . THR A 1 94 ? -11.608 -6.137 10.630 1.00 92.50 94 THR A N 1
ATOM 75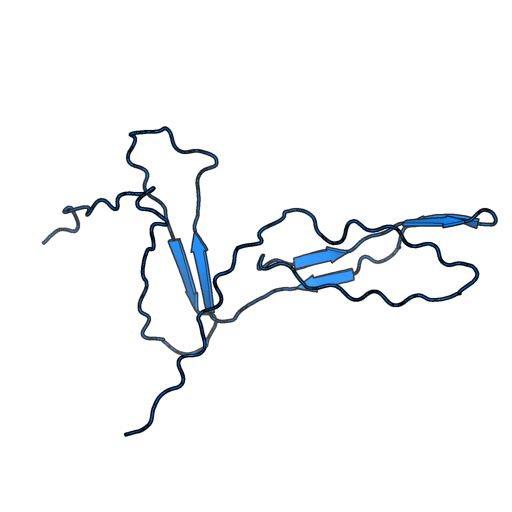8 C CA . THR A 1 94 ? -11.121 -7.487 10.928 1.00 92.50 94 THR A CA 1
ATOM 759 C C . THR A 1 94 ? -9.652 -7.427 11.31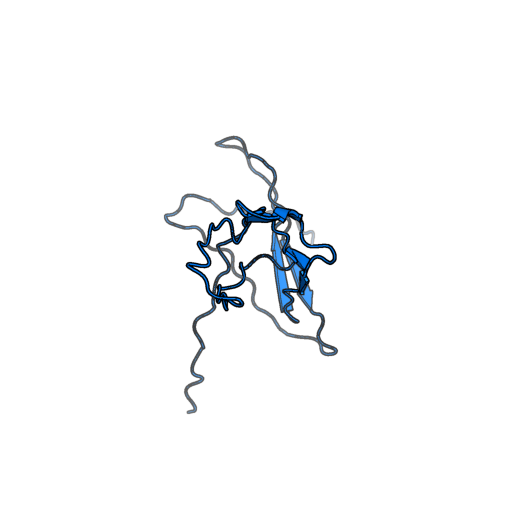2 1.00 92.50 94 THR A C 1
ATOM 761 O O . THR A 1 94 ? -8.835 -6.866 10.582 1.00 92.50 94 THR A O 1
ATOM 764 N N . VAL A 1 95 ? -9.323 -8.007 12.465 1.00 92.50 95 VAL A N 1
ATOM 765 C CA . VAL A 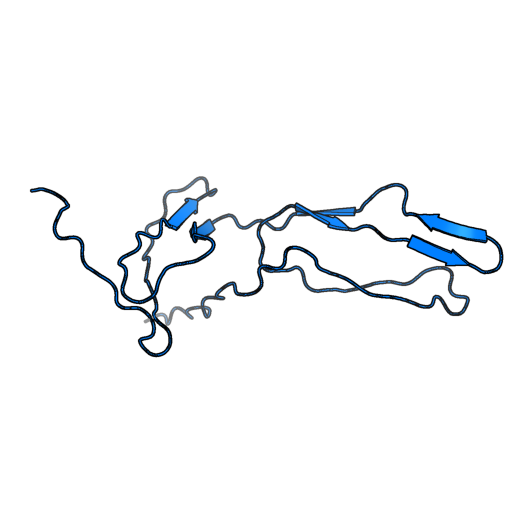1 95 ? -7.948 -8.145 12.951 1.00 92.50 95 VAL A CA 1
ATOM 766 C C . VAL A 1 95 ? -7.444 -9.532 12.579 1.00 92.50 95 VAL A C 1
ATOM 768 O O . VAL A 1 95 ? -8.059 -10.537 12.932 1.00 92.50 95 VAL A O 1
ATOM 771 N N . PHE A 1 96 ? -6.320 -9.579 11.876 1.00 92.62 96 PHE A N 1
ATOM 772 C CA . PHE A 1 96 ? -5.643 -10.808 11.492 1.00 92.62 96 PHE A CA 1
ATOM 773 C C . PHE A 1 96 ? -4.418 -11.006 12.376 1.00 92.62 96 PHE A C 1
ATOM 775 O O . PHE A 1 96 ? -3.560 -10.127 12.465 1.00 92.62 96 PHE A O 1
ATOM 782 N N . ASN A 1 97 ? -4.343 -12.176 13.008 1.00 92.94 97 ASN A N 1
ATOM 783 C CA . ASN A 1 97 ? -3.171 -12.644 13.731 1.00 92.94 97 ASN A CA 1
ATOM 784 C C . ASN A 1 97 ? -2.668 -13.927 13.066 1.00 92.94 97 ASN A C 1
ATOM 786 O O . ASN A 1 97 ? -3.268 -14.987 13.233 1.00 92.94 97 ASN A O 1
ATOM 790 N N . ASN A 1 98 ? -1.579 -13.818 12.312 1.00 90.56 98 ASN A N 1
ATOM 791 C CA . ASN A 1 98 ? -0.910 -14.947 11.669 1.00 90.56 98 ASN A CA 1
ATOM 792 C C . ASN A 1 98 ? 0.235 -15.509 12.527 1.00 90.56 98 ASN A C 1
ATOM 794 O O . ASN A 1 98 ? 1.001 -16.351 12.059 1.00 90.56 98 ASN A O 1
ATOM 798 N N . LEU A 1 99 ? 0.370 -15.057 13.777 1.00 89.88 99 LEU A N 1
ATOM 799 C CA . LEU A 1 99 ? 1.307 -15.635 14.731 1.00 89.88 99 LEU A CA 1
ATOM 800 C C . LEU A 1 99 ? 0.733 -16.940 15.289 1.00 89.88 99 LEU A C 1
ATOM 802 O O . LEU A 1 99 ? -0.470 -17.077 15.499 1.00 89.88 99 LEU A O 1
ATOM 806 N N . GLY A 1 100 ? 1.610 -17.885 15.624 1.00 88.88 100 GLY A N 1
ATOM 807 C CA . GLY A 1 100 ? 1.224 -19.144 16.275 1.00 88.88 100 GLY A CA 1
ATOM 808 C C . GLY A 1 100 ? 0.788 -18.997 17.739 1.00 88.88 100 GLY A C 1
ATOM 809 O O . GLY A 1 100 ? 0.641 -19.998 18.433 1.00 88.88 100 GLY A O 1
ATOM 810 N N . THR A 1 101 ? 0.627 -17.768 18.234 1.00 92.50 101 THR A N 1
ATOM 811 C CA . THR A 1 101 ? 0.321 -17.465 19.634 1.00 92.50 101 THR A CA 1
ATOM 812 C C . THR A 1 101 ? -0.832 -16.478 19.740 1.00 92.50 101 THR A C 1
ATOM 814 O O . THR A 1 101 ? -0.935 -15.533 18.956 1.00 92.50 101 THR A O 1
ATOM 817 N N . GLY A 1 102 ? -1.681 -16.664 20.752 1.00 90.62 102 GLY A N 1
ATOM 818 C CA . GLY A 1 102 ? -2.715 -15.693 21.099 1.00 90.62 102 GLY A CA 1
ATOM 819 C C . GLY A 1 102 ? -2.101 -14.390 21.610 1.00 90.62 102 GLY A C 1
ATOM 820 O O . GLY A 1 102 ? -1.129 -14.414 22.365 1.00 90.62 102 GLY A O 1
ATOM 821 N N . LEU A 1 103 ? -2.674 -13.259 21.202 1.00 90.25 103 LEU A N 1
ATOM 822 C CA . LEU A 1 103 ? -2.279 -11.928 21.655 1.00 90.25 103 LEU A CA 1
ATOM 823 C C . LEU A 1 103 ? -3.450 -11.256 22.373 1.00 90.25 103 LEU A C 1
ATOM 825 O O . LEU A 1 103 ? -4.585 -11.326 21.906 1.00 90.25 103 LEU A O 1
ATOM 829 N N . SER A 1 104 ? -3.162 -10.568 23.478 1.00 91.50 104 SER A N 1
ATOM 830 C CA . SER A 1 104 ? -4.091 -9.606 24.076 1.00 91.50 104 SER A CA 1
ATOM 831 C C . SER A 1 104 ? -3.867 -8.260 23.402 1.00 91.50 104 SER A C 1
ATOM 833 O O . SER A 1 104 ? -2.742 -7.757 23.413 1.00 91.50 104 SER A O 1
ATOM 835 N N . VAL A 1 105 ? -4.907 -7.699 22.789 1.00 89.00 105 VAL A N 1
ATOM 836 C CA . VAL A 1 105 ? -4.793 -6.505 21.942 1.00 89.00 105 VAL A CA 1
ATOM 837 C C . VAL A 1 105 ? -5.845 -5.473 22.318 1.00 89.00 105 VAL A C 1
ATOM 839 O O . VAL A 1 105 ? -7.003 -5.816 22.537 1.00 89.00 105 VAL A O 1
ATOM 842 N N . ASP A 1 106 ? -5.437 -4.207 22.349 1.00 89.75 106 ASP A N 1
ATOM 843 C CA . ASP A 1 106 ? -6.339 -3.069 22.504 1.00 89.75 106 ASP A CA 1
ATOM 844 C C . ASP A 1 106 ? -6.600 -2.444 21.134 1.00 89.75 106 ASP A C 1
ATOM 846 O O . ASP A 1 106 ? -5.671 -2.027 20.437 1.00 89.75 106 ASP A O 1
ATOM 850 N N . VAL A 1 107 ? -7.873 -2.350 20.750 1.00 87.50 107 VAL A N 1
ATOM 851 C CA . VAL A 1 107 ? -8.296 -1.706 19.502 1.00 87.50 107 VAL A CA 1
ATOM 852 C C . VAL A 1 107 ? -8.966 -0.382 19.838 1.00 87.50 107 VAL A C 1
ATOM 854 O O . VAL A 1 107 ? -9.889 -0.330 20.648 1.00 87.50 107 VAL A O 1
ATOM 857 N N . LYS A 1 108 ? -8.500 0.700 19.212 1.00 87.38 108 LYS A N 1
ATOM 858 C CA . LYS A 1 108 ? -9.037 2.050 19.409 1.00 87.38 108 LYS A CA 1
ATOM 859 C C . LYS A 1 108 ? -9.459 2.638 18.072 1.00 87.38 108 LYS A C 1
ATOM 861 O O . LYS A 1 108 ? -8.705 2.581 17.103 1.00 87.38 108 LYS A O 1
ATOM 866 N N . LEU A 1 109 ? -10.652 3.221 18.043 1.00 86.69 109 LEU A N 1
ATOM 867 C CA . LEU A 1 109 ? -11.129 4.024 16.924 1.00 86.69 109 LEU A CA 1
ATOM 868 C C . LEU A 1 109 ? -10.739 5.484 17.159 1.00 86.69 109 LEU A C 1
ATOM 870 O O . LEU A 1 109 ? -10.870 5.995 18.271 1.00 86.69 109 LEU A O 1
ATOM 874 N N . TYR A 1 110 ? -10.250 6.147 16.114 1.00 85.06 110 TYR A N 1
ATOM 875 C CA . TYR A 1 110 ? -9.830 7.543 16.163 1.00 85.06 110 TYR A CA 1
ATOM 876 C C . TYR A 1 110 ? -10.614 8.358 15.136 1.00 85.06 110 TYR A C 1
ATOM 878 O O . TYR A 1 110 ? -10.737 7.952 13.982 1.00 85.06 110 TYR A O 1
ATOM 886 N N . SER A 1 111 ? -11.134 9.505 15.567 1.00 84.31 111 SER A N 1
ATOM 887 C CA . SER A 1 111 ? -11.797 10.487 14.711 1.00 84.31 111 SER A CA 1
ATOM 888 C C . SER A 1 111 ? -10.889 11.704 14.597 1.00 84.31 111 SER A C 1
ATOM 890 O O . SER A 1 111 ? -10.494 12.288 15.608 1.00 84.31 111 SER A O 1
ATOM 892 N N . LYS A 1 112 ? -10.512 12.067 13.370 1.00 82.06 112 LYS A N 1
ATOM 893 C CA . LYS A 1 112 ? -9.718 13.271 13.127 1.00 82.06 112 LYS A CA 1
ATOM 894 C C . LYS A 1 112 ? -10.666 14.470 13.139 1.00 82.06 112 LYS A C 1
ATOM 896 O O . LYS A 1 112 ? -11.635 14.478 12.392 1.00 82.06 112 LYS A O 1
ATOM 901 N N . SER A 1 113 ? -10.387 15.466 13.980 1.00 83.81 113 SER A N 1
ATOM 902 C CA . SER A 1 113 ? -11.150 16.727 14.045 1.00 83.81 113 SER A CA 1
ATOM 903 C C . SER A 1 113 ? -12.665 16.570 14.277 1.00 83.81 113 SER A C 1
ATOM 905 O O . SER A 1 113 ? -13.439 17.393 13.799 1.00 83.81 113 SER A O 1
ATOM 907 N N . ASP A 1 114 ? -13.093 15.517 14.982 1.00 80.94 114 ASP A N 1
ATOM 908 C CA . ASP A 1 114 ? -14.508 15.205 15.251 1.00 80.94 114 ASP A CA 1
ATOM 909 C C . ASP A 1 114 ? -15.392 15.068 13.991 1.00 80.94 114 ASP A C 1
ATOM 911 O O . ASP A 1 114 ? -16.610 15.253 14.044 1.00 80.94 114 ASP A O 1
ATOM 915 N N . GLU A 1 115 ? -14.798 14.694 12.851 1.00 81.31 115 GLU A N 1
ATOM 916 C CA . GLU A 1 115 ? -15.516 14.472 11.585 1.00 81.31 115 GLU A CA 1
ATOM 917 C C . GLU A 1 115 ? -16.473 13.270 11.651 1.00 81.31 115 GLU A C 1
ATOM 919 O O . GLU A 1 115 ? -17.495 13.237 10.963 1.00 81.31 115 GLU A O 1
ATOM 924 N N . ILE A 1 116 ? -16.154 12.283 12.492 1.00 83.56 116 ILE A N 1
ATOM 925 C CA . ILE A 1 116 ? -16.939 11.061 12.695 1.00 83.56 116 ILE A CA 1
ATOM 926 C C . ILE A 1 116 ? -17.391 10.982 14.152 1.00 83.56 116 ILE A C 1
ATOM 928 O O . ILE A 1 116 ? -16.583 11.138 15.072 1.00 83.56 116 ILE A O 1
ATOM 932 N N . LYS A 1 117 ? -18.678 10.678 14.355 1.00 86.38 117 LYS A N 1
ATOM 933 C CA . LYS A 1 117 ? -19.261 10.352 15.662 1.00 86.38 117 LYS A CA 1
ATOM 934 C C . LYS A 1 117 ? -19.438 8.845 15.773 1.00 86.38 117 LYS A C 1
ATOM 936 O O . LYS A 1 117 ? -20.072 8.232 14.918 1.00 86.38 117 LYS A O 1
ATOM 941 N N . PHE A 1 118 ? -18.904 8.257 16.836 1.00 87.00 118 PHE A N 1
ATOM 942 C CA . PHE A 1 118 ? -19.114 6.843 17.126 1.00 87.00 118 PHE A CA 1
ATOM 943 C C . PHE A 1 118 ? -20.459 6.654 17.823 1.00 87.00 118 PHE A C 1
ATOM 945 O O . PHE A 1 118 ? -20.765 7.351 18.791 1.00 87.00 118 PHE A O 1
ATOM 952 N N . TYR A 1 119 ? -21.261 5.725 17.309 1.00 83.12 119 TYR A N 1
ATOM 953 C CA . TYR A 1 119 ? -22.523 5.337 17.921 1.00 83.12 119 TYR A CA 1
ATOM 954 C C . TYR A 1 119 ? -22.309 4.050 18.712 1.00 83.12 119 TYR A C 1
ATOM 956 O O . TYR A 1 119 ? -21.782 3.075 18.176 1.00 83.12 119 TYR A O 1
ATOM 964 N N . ASN A 1 120 ? -22.705 4.048 19.982 1.00 78.50 120 ASN A N 1
ATOM 965 C CA . ASN A 1 120 ? -22.732 2.822 20.765 1.00 78.50 120 ASN A CA 1
ATOM 966 C C . ASN A 1 120 ? -24.010 2.080 20.403 1.00 78.50 120 ASN A C 1
ATOM 968 O O . ASN A 1 120 ? -25.103 2.582 20.661 1.00 78.50 120 ASN A O 1
ATOM 972 N N . ASP A 1 121 ? -23.876 0.893 19.826 1.00 66.25 121 ASP A N 1
ATOM 973 C CA . ASP A 1 121 ? -25.017 0.004 19.699 1.00 66.25 121 ASP A CA 1
ATOM 974 C C . ASP A 1 121 ? -25.285 -0.606 21.082 1.00 66.25 121 ASP A C 1
ATOM 976 O O . ASP A 1 121 ? -24.464 -1.351 21.617 1.00 66.25 121 ASP A O 1
ATOM 980 N N . THR A 1 122 ? -26.398 -0.244 21.716 1.00 58.66 122 THR A N 1
ATOM 981 C CA . THR A 1 122 ? -26.806 -0.802 23.017 1.00 58.66 122 THR A CA 1
ATOM 982 C C . THR A 1 122 ? -27.429 -2.200 22.884 1.00 58.66 122 THR A C 1
ATOM 984 O O . THR A 1 122 ? -28.038 -2.690 23.833 1.00 58.66 122 THR A O 1
ATOM 987 N N . LEU A 1 123 ? -27.283 -2.858 21.727 1.00 49.91 123 LEU A N 1
ATOM 988 C CA . LEU A 1 123 ? -27.948 -4.117 21.380 1.00 49.91 123 LEU A CA 1
ATOM 989 C C . LEU A 1 123 ? -27.041 -5.358 21.360 1.00 49.91 123 LEU A C 1
ATOM 991 O O . LEU A 1 123 ? -27.381 -6.357 20.727 1.00 49.91 123 LEU A O 1
ATOM 995 N N . THR A 1 124 ? -25.939 -5.384 22.110 1.00 45.00 124 THR A N 1
ATOM 996 C CA . THR A 1 124 ? -25.407 -6.670 22.592 1.00 45.00 124 THR A CA 1
ATOM 997 C C . THR A 1 124 ? -26.129 -7.066 23.879 1.00 45.00 124 THR A C 1
ATOM 999 O O . THR A 1 124 ? -25.785 -6.631 24.973 1.00 45.00 124 THR A O 1
ATOM 1002 N N . SER A 1 125 ? -27.186 -7.860 23.676 1.00 36.47 125 SER A N 1
ATOM 1003 C CA . SER A 1 125 ? -27.977 -8.629 24.646 1.00 36.47 125 SER A CA 1
ATOM 1004 C C . SER A 1 125 ? -27.254 -8.973 25.953 1.00 36.47 125 SER A C 1
ATOM 1006 O O . SER A 1 125 ? -26.135 -9.486 25.936 1.00 36.47 125 SER A O 1
ATOM 1008 N N . SER A 1 126 ? -27.994 -8.767 27.048 1.00 34.19 126 SER A N 1
ATOM 1009 C CA . SER A 1 126 ? -27.954 -9.510 28.319 1.00 34.19 126 SER A CA 1
ATOM 1010 C C . SER A 1 126 ? -27.606 -10.989 28.192 1.00 34.19 126 SER A C 1
ATOM 1012 O O . SER A 1 126 ? -28.033 -11.582 27.171 1.00 34.19 126 SER A O 1
#

Secondary structure (DSSP, 8-state):
----------------SS--------TT-S------PPPS--SEEEE--EEEETTTEEEE-SS-EEEE---SEEEEEE--S---TT---PPEEEEEE-SSS----------GGG-SPPPP---S--

Mean predicted aligned error: 8.72 Å

Nearest PDB structures (foldseek):
  5jtw-assembly2_E  TM=9.285E-01  e=2.180E-05  Homo sapiens